Protein 8I3X (pdb70)

Structure (mmCIF, N/CA/C/O backbone):
data_8I3X
#
_entry.id   8I3X
#
_cell.length_a   34.239
_cell.length_b   46.577
_cell.length_c   83.182
_cell.angle_alpha   90.00
_cell.angle_beta   90.00
_cell.angle_gamma   90.00
#
_symmetry.space_group_name_H-M   'P 21 21 21'
#
loop_
_entity.id
_entity.type
_entity.pdbx_description
1 polymer 'RING-type domain-containing protein'
2 non-polymer 'ZINC ION'
3 water water
#
loop_
_atom_site.group_PDB
_atom_site.id
_atom_site.type_symbol
_atom_site.label_atom_id
_atom_site.label_alt_id
_atom_site.label_comp_id
_atom_site.label_asym_id
_atom_site.label_entity_id
_atom_site.label_seq_id
_atom_site.pdbx_PDB_ins_code
_atom_site.Cartn_x
_atom_site.Cartn_y
_atom_site.Cartn_z
_atom_site.occupancy
_atom_site.B_iso_or_equiv
_atom_site.auth_seq_id
_atom_site.auth_comp_id
_atom_site.auth_asym_id
_atom_site.auth_atom_id
_atom_site.pdbx_PDB_model_num
ATOM 1 N N . ASP A 1 11 ? 6.946 -17.636 -15.186 1.00 39.86 32 ASP A N 1
ATOM 2 C CA . ASP A 1 11 ? 7.534 -16.439 -15.842 1.00 44.45 32 ASP A CA 1
ATOM 3 C C . ASP A 1 11 ? 6.415 -15.448 -16.165 1.00 42.90 32 ASP A C 1
ATOM 4 O O . ASP A 1 11 ? 5.355 -15.859 -16.561 1.00 41.54 32 ASP A O 1
ATOM 9 N N . VAL A 1 12 ? 6.703 -14.177 -15.959 1.00 42.77 33 VAL A N 1
ATOM 10 C CA . VAL A 1 12 ? 5.789 -13.090 -16.354 1.00 36.06 33 VAL A CA 1
ATOM 11 C C . VAL A 1 12 ? 6.656 -12.135 -17.151 1.00 36.00 33 VAL A C 1
ATOM 12 O O . VAL A 1 12 ? 7.694 -11.779 -16.667 1.00 40.94 33 VAL A O 1
ATOM 16 N N . SER A 1 13 ? 6.203 -11.772 -18.331 1.00 33.39 34 SER A N 1
ATOM 17 C CA . SER A 1 13 ? 6.949 -10.872 -19.208 1.00 32.43 34 SER A CA 1
ATOM 18 C C . SER A 1 13 ? 6.206 -9.558 -19.386 1.00 29.57 34 SER A C 1
ATOM 19 O O . SER A 1 13 ? 4.986 -9.541 -19.581 1.00 32.05 34 SER A O 1
ATOM 22 N N . CYS A 1 14 ? 6.959 -8.460 -19.317 1.00 31.58 35 CYS A N 1
ATOM 23 C CA . CYS A 1 14 ? 6.439 -7.120 -19.573 1.00 30.23 35 CYS A CA 1
ATOM 24 C C .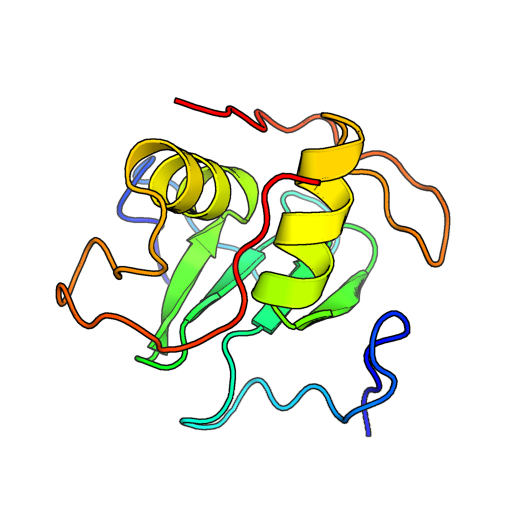 CYS A 1 14 ? 6.297 -6.924 -21.077 1.00 29.71 35 CYS A C 1
ATOM 25 O O . CYS A 1 14 ? 7.294 -6.956 -21.802 1.00 30.31 35 CYS A O 1
ATOM 28 N N . SER A 1 15 ? 5.066 -6.719 -21.557 1.00 30.92 36 SER A N 1
ATOM 29 C CA . SER A 1 15 ? 4.875 -6.605 -22.999 1.00 30.85 36 SER A CA 1
ATOM 30 C C . SER A 1 15 ? 5.586 -5.393 -23.587 1.00 34.47 36 SER A C 1
ATOM 31 O O . SER A 1 15 ? 5.812 -5.351 -24.805 1.00 32.29 36 SER A O 1
ATOM 34 N N . ILE A 1 16 ? 5.947 -4.417 -22.753 1.00 35.71 37 ILE A N 1
ATOM 35 C CA . ILE A 1 16 ? 6.490 -3.157 -23.254 1.00 29.52 37 ILE A CA 1
ATOM 36 C C . ILE A 1 16 ? 7.971 -3.295 -23.590 1.00 36.22 37 ILE A C 1
ATOM 37 O O . ILE A 1 16 ? 8.408 -2.939 -24.688 1.00 39.74 37 ILE A O 1
ATOM 42 N N . CYS A 1 17 ? 8.760 -3.852 -22.669 1.00 35.76 38 CYS A N 1
ATOM 43 C CA . CYS A 1 17 ? 10.194 -4.023 -22.865 1.00 36.31 38 CYS A CA 1
ATOM 44 C C . CYS A 1 17 ? 10.624 -5.469 -23.054 1.00 38.40 38 CYS A C 1
ATOM 45 O O . CYS A 1 17 ? 11.792 -5.705 -23.395 1.00 34.40 38 CYS A O 1
ATOM 48 N N . LEU A 1 18 ? 9.729 -6.428 -22.809 1.00 38.16 39 LEU A N 1
ATOM 49 C CA . LEU A 1 18 ? 9.905 -7.862 -23.045 1.00 40.38 39 LEU A CA 1
ATOM 50 C C . LEU A 1 18 ? 10.843 -8.548 -22.057 1.00 43.07 39 LEU A C 1
ATOM 51 O O . LEU A 1 18 ? 11.148 -9.734 -22.236 1.00 43.66 39 LEU A O 1
ATOM 56 N N . ASP A 1 19 ? 11.297 -7.858 -21.016 1.00 40.64 40 ASP A N 1
ATOM 57 C CA . ASP A 1 19 ? 12.051 -8.482 -19.938 1.00 35.64 40 ASP A CA 1
ATOM 58 C C . ASP A 1 19 ? 11.106 -9.025 -18.873 1.00 41.57 40 ASP A C 1
ATOM 59 O O . ASP A 1 19 ? 9.940 -8.622 -18.775 1.00 38.42 40 ASP A O 1
ATOM 64 N N . ALA A 1 20 ? 11.642 -9.910 -18.033 1.00 37.75 41 ALA A N 1
ATOM 65 C CA . ALA A 1 20 ? 10.826 -10.558 -17.013 1.00 40.04 41 ALA A CA 1
ATOM 66 C C . ALA A 1 20 ? 10.390 -9.559 -15.950 1.00 38.72 41 ALA A C 1
ATOM 67 O O . ALA A 1 20 ? 11.162 -8.690 -15.539 1.00 40.11 41 ALA A O 1
ATOM 69 N N . VAL A 1 21 ? 9.142 -9.680 -15.509 1.00 37.93 42 VAL A N 1
ATOM 70 C CA . VAL A 1 21 ? 8.653 -8.934 -14.354 1.00 38.99 42 VAL A CA 1
ATOM 71 C C . VAL A 1 21 ? 8.876 -9.808 -13.129 1.00 41.74 42 VAL A C 1
ATOM 72 O O . VAL A 1 21 ? 8.289 -10.891 -13.012 1.00 43.58 42 VAL A O 1
ATOM 76 N N . VAL A 1 22 ? 9.741 -9.355 -12.233 1.00 43.77 43 VAL A N 1
ATOM 77 C CA . VAL A 1 22 ? 10.107 -10.094 -11.025 1.00 50.46 43 VAL A CA 1
ATOM 78 C C . VAL A 1 22 ? 9.717 -9.209 -9.846 1.00 54.56 43 VAL A C 1
ATOM 79 O O . VAL A 1 22 ? 10.484 -8.348 -9.410 1.00 58.45 43 VAL A O 1
ATOM 83 N N . ALA A 1 23 ? 8.509 -9.415 -9.321 1.00 59.42 44 ALA A N 1
ATOM 84 C CA . ALA A 1 23 ? 8.045 -8.604 -8.201 1.00 69.59 44 ALA A CA 1
ATOM 85 C C . ALA A 1 23 ? 8.849 -8.897 -6.939 1.00 78.73 44 ALA A C 1
ATOM 86 O O . ALA A 1 23 ? 9.355 -7.978 -6.286 1.00 86.49 44 ALA A O 1
ATOM 88 N N . ALA A 1 24 ? 8.990 -10.175 -6.587 1.00 78.87 45 ALA A N 1
ATOM 89 C CA . ALA A 1 24 ? 9.672 -10.571 -5.354 1.00 85.87 45 ALA A CA 1
ATOM 90 C C . ALA A 1 24 ? 11.188 -10.509 -5.557 1.00 84.53 45 ALA A C 1
ATOM 91 O O . ALA A 1 24 ? 11.888 -11.519 -5.657 1.00 89.37 45 ALA A O 1
ATOM 93 N N . GLY A 1 25 ? 11.694 -9.282 -5.607 1.00 80.16 46 GLY A N 1
ATOM 94 C CA . GLY A 1 25 ? 13.123 -9.077 -5.696 1.00 83.09 46 GLY A CA 1
ATOM 95 C C . GLY A 1 25 ? 13.521 -7.621 -5.583 1.00 90.44 46 GLY A C 1
ATOM 96 O O . GLY A 1 25 ? 12.736 -6.728 -5.918 1.00 89.45 46 GLY A O 1
ATOM 97 N N . GLY A 1 26 ? 14.747 -7.367 -5.128 1.00 93.98 47 GLY A N 1
ATOM 98 C CA . GLY A 1 26 ? 15.292 -6.023 -5.148 1.00 82.62 47 GLY A CA 1
ATOM 99 C C . GLY A 1 26 ? 15.623 -5.578 -6.558 1.00 81.30 47 GLY A C 1
ATOM 100 O O . GLY A 1 26 ? 16.565 -4.810 -6.776 1.00 87.49 47 GLY A O 1
ATOM 101 N N . GLU A 1 27 ? 14.851 -6.069 -7.527 1.00 69.06 48 GLU A N 1
ATOM 102 C CA . GLU A 1 27 ? 15.052 -5.763 -8.933 1.00 66.71 48 GLU A CA 1
ATOM 103 C C . GLU A 1 27 ? 14.274 -4.503 -9.294 1.00 62.83 48 GLU A C 1
ATOM 104 O O . GLU A 1 27 ? 14.040 -3.652 -8.437 1.00 68.72 48 GLU A O 1
ATOM 110 N N . ARG A 1 28 ? 13.856 -4.380 -10.548 1.00 54.20 49 ARG A N 1
ATOM 111 C CA . ARG A 1 28 ? 13.096 -3.213 -10.967 1.00 46.07 49 ARG A CA 1
ATOM 112 C C . ARG A 1 28 ? 11.738 -3.169 -10.266 1.00 43.46 49 ARG A C 1
ATOM 113 O O . ARG A 1 28 ? 11.149 -4.200 -9.939 1.00 44.97 49 ARG A O 1
ATOM 121 N N . SER A 1 29 ? 11.249 -1.959 -10.014 1.00 40.16 50 SER A N 1
ATOM 122 C CA . SER A 1 29 ? 9.907 -1.805 -9.463 1.00 39.55 50 SER A CA 1
ATOM 123 C C . SER A 1 29 ? 8.875 -2.368 -10.435 1.00 37.56 50 SER A C 1
ATOM 124 O O . SER A 1 29 ? 9.088 -2.396 -11.645 1.00 38.91 50 SER A O 1
ATOM 127 N N . THR A 1 30 ? 7.745 -2.835 -9.903 1.00 36.17 51 THR A N 1
ATOM 128 C CA . THR A 1 30 ? 6.751 -3.513 -10.721 1.00 38.68 51 THR A CA 1
ATOM 129 C C . THR A 1 30 ? 5.359 -2.940 -10.471 1.00 39.24 51 THR A C 1
ATOM 130 O O . THR A 1 30 ? 5.104 -2.282 -9.462 1.00 37.03 51 THR A O 1
ATOM 134 N N . ALA A 1 31 ? 4.451 -3.214 -11.407 1.00 36.02 52 ALA A N 1
ATOM 135 C CA . ALA A 1 31 ? 3.063 -2.787 -11.318 1.00 33.92 52 ALA A CA 1
ATOM 136 C C . ALA A 1 31 ? 2.153 -3.927 -11.741 1.00 35.97 52 ALA A C 1
ATOM 137 O O . ALA A 1 31 ? 2.488 -4.712 -12.630 1.00 39.12 52 ALA A O 1
ATOM 139 N N . ARG A 1 32 ? 0.989 -4.014 -11.100 1.00 34.58 53 ARG A N 1
ATOM 140 C CA . ARG A 1 32 ? -0.038 -4.964 -11.504 1.00 36.69 53 ARG A CA 1
ATOM 141 C C . ARG A 1 32 ? -1.311 -4.174 -11.753 1.00 40.34 53 ARG A C 1
ATOM 142 O O . ARG A 1 32 ? -1.844 -3.556 -10.828 1.00 38.84 53 ARG A O 1
ATOM 150 N N . LEU A 1 33 ? -1.775 -4.159 -12.999 1.00 31.16 54 LEU A N 1
ATOM 151 C CA . LEU A 1 33 ? -2.961 -3.367 -13.296 1.00 30.78 54 LEU A CA 1
ATOM 152 C C . LEU A 1 33 ? -4.206 -4.069 -12.776 1.00 37.16 54 LEU A C 1
ATOM 153 O O . LEU A 1 33 ? -4.193 -5.262 -12.466 1.00 33.43 54 LEU A O 1
ATOM 158 N N . GLN A 1 34 ? -5.300 -3.305 -12.682 1.00 33.44 55 GLN A N 1
ATOM 159 C CA . GLN A 1 34 ? -6.534 -3.871 -12.144 1.00 37.25 55 GLN A CA 1
ATOM 160 C C . GLN A 1 34 ? -7.060 -5.018 -12.996 1.00 34.92 55 GLN A C 1
ATOM 161 O O . GLN A 1 34 ? -7.837 -5.837 -12.499 1.00 38.83 55 GLN A O 1
ATOM 167 N N . CYS A 1 35 ? -6.650 -5.099 -14.267 1.00 36.43 56 CYS A N 1
ATOM 168 C CA . CYS A 1 35 ? -7.065 -6.185 -15.145 1.00 41.77 56 CYS A CA 1
ATOM 169 C C . CYS A 1 35 ? -6.267 -7.457 -14.919 1.00 40.13 56 CYS A C 1
ATOM 170 O O . CYS A 1 35 ? -6.628 -8.502 -15.464 1.00 44.51 56 CYS A O 1
ATOM 173 N N . GLY A 1 36 ? -5.166 -7.378 -14.179 1.00 32.87 57 GLY A N 1
ATOM 174 C CA . GLY A 1 36 ? -4.306 -8.511 -13.929 1.00 40.11 57 GLY A CA 1
ATOM 175 C C . GLY A 1 36 ? -2.974 -8.458 -14.647 1.00 37.12 57 GLY A C 1
ATOM 176 O O . GLY A 1 36 ? -2.074 -9.242 -14.307 1.00 37.50 57 GLY A O 1
ATOM 177 N N . HIS A 1 37 ? -2.799 -7.553 -15.607 1.00 34.97 58 HIS A N 1
ATOM 178 C CA . HIS A 1 37 ? -1.571 -7.603 -16.379 1.00 28.64 58 HIS A CA 1
ATOM 179 C C . HIS A 1 37 ? -0.460 -6.902 -15.630 1.00 31.59 58 HIS A C 1
ATOM 180 O O . HIS A 1 37 ? -0.686 -5.916 -14.920 1.00 34.66 58 HIS A O 1
ATOM 187 N N . GLU A 1 38 ? 0.754 -7.430 -15.787 1.00 31.78 59 GLU A N 1
ATOM 188 C CA . GLU A 1 38 ? 1.895 -6.968 -15.018 1.00 33.68 59 GLU A CA 1
ATOM 189 C C . GLU A 1 38 ? 2.952 -6.335 -15.914 1.00 29.99 59 GLU A C 1
ATOM 190 O O . GLU A 1 38 ? 3.178 -6.769 -17.050 1.00 31.42 59 GLU A O 1
ATOM 196 N N . PHE A 1 39 ? 3.607 -5.305 -15.370 1.00 29.28 60 PHE A N 1
ATOM 197 C CA . PHE A 1 39 ? 4.634 -4.552 -16.080 1.00 30.80 60 PHE A CA 1
ATOM 198 C C . PHE A 1 39 ? 5.698 -4.105 -15.093 1.00 28.37 60 PHE A C 1
ATOM 199 O O . PHE A 1 39 ? 5.497 -4.117 -13.878 1.00 34.19 60 PHE A O 1
ATOM 207 N N . HIS A 1 40 ? 6.827 -3.656 -15.628 1.00 31.09 61 HIS A N 1
ATOM 208 C CA . HIS A 1 40 ? 7.707 -2.810 -14.845 1.00 26.17 61 HIS A CA 1
ATOM 209 C C . HIS A 1 40 ? 7.028 -1.464 -14.628 1.00 28.11 61 HIS A C 1
ATOM 210 O O . HIS A 1 40 ? 6.306 -0.973 -15.491 1.00 31.47 61 HIS A O 1
ATOM 217 N N . LEU A 1 41 ? 7.251 -0.890 -13.449 1.00 30.23 62 LEU A N 1
ATOM 218 C CA . LEU A 1 41 ? 6.649 0.407 -13.128 1.00 27.41 62 LEU A CA 1
ATOM 219 C C . LEU A 1 41 ? 7.071 1.495 -14.109 1.00 32.51 62 LEU A C 1
ATOM 220 O O . LEU A 1 41 ? 6.233 2.283 -14.569 1.00 31.65 62 LEU A O 1
ATOM 225 N N . ASP A 1 42 ? 8.368 1.584 -14.436 1.00 29.31 63 ASP A N 1
ATOM 226 C CA . ASP A 1 42 ? 8.734 2.655 -15.353 1.00 32.25 63 ASP A CA 1
ATOM 227 C C . ASP A 1 42 ? 8.185 2.397 -16.750 1.00 31.16 63 ASP A C 1
ATOM 228 O O . ASP A 1 42 ? 7.763 3.338 -17.429 1.00 32.89 63 ASP A O 1
ATOM 233 N N . CYS A 1 43 ? 8.115 1.136 -17.175 1.00 32.40 64 CYS A N 1
ATOM 234 C CA . CYS A 1 43 ? 7.499 0.842 -18.464 1.00 30.15 64 CYS A CA 1
ATOM 235 C C . CYS A 1 43 ? 6.059 1.324 -18.509 1.00 28.68 64 CYS A C 1
ATOM 236 O O . CYS A 1 43 ? 5.658 2.016 -19.455 1.00 30.99 64 CYS A O 1
ATOM 239 N N . ILE A 1 44 ? 5.249 0.931 -17.520 1.00 24.98 65 ILE A N 1
ATOM 240 C CA . ILE A 1 44 ? 3.832 1.259 -17.631 1.00 24.13 65 ILE A CA 1
ATOM 241 C C . ILE A 1 44 ? 3.592 2.709 -17.238 1.00 27.55 65 ILE A C 1
ATOM 242 O O . ILE A 1 44 ? 2.697 3.354 -17.791 1.00 27.81 65 ILE A O 1
ATOM 247 N N . GLY A 1 45 ? 4.388 3.240 -16.305 1.00 25.17 66 GLY A N 1
ATOM 248 C CA . GLY A 1 45 ? 4.273 4.652 -15.969 1.00 30.14 66 GLY A CA 1
ATOM 249 C C . GLY A 1 45 ? 4.499 5.540 -17.175 1.00 31.09 66 GLY A C 1
ATOM 250 O O . GLY A 1 45 ? 3.715 6.455 -17.445 1.00 32.66 66 GLY A O 1
ATOM 251 N N . SER A 1 46 ? 5.557 5.259 -17.942 1.00 30.84 67 SER A N 1
ATOM 252 C CA . SER A 1 46 ? 5.858 6.091 -19.106 1.00 32.14 67 SER A CA 1
ATOM 253 C C . SER A 1 46 ? 4.779 5.955 -20.169 1.00 31.57 67 SER A C 1
ATOM 254 O O . SER A 1 46 ? 4.491 6.912 -20.894 1.00 32.43 67 SER A O 1
ATOM 257 N N . ALA A 1 47 ? 4.184 4.763 -20.288 1.00 27.13 68 ALA A N 1
ATOM 258 C CA . ALA A 1 47 ? 3.119 4.559 -21.260 1.00 25.46 68 ALA A CA 1
ATOM 259 C C . ALA A 1 47 ? 1.883 5.370 -20.898 1.00 32.19 68 ALA A C 1
ATOM 260 O O . ALA A 1 47 ? 1.286 6.034 -21.759 1.00 31.24 68 ALA A O 1
ATOM 262 N N . PHE A 1 48 ? 1.459 5.294 -19.633 1.00 31.27 69 PHE A N 1
ATOM 263 C CA . PHE A 1 48 ? 0.319 6.095 -19.190 1.00 26.86 69 PHE A CA 1
ATOM 264 C C . PHE A 1 48 ? 0.609 7.576 -19.364 1.00 31.73 69 PHE A C 1
ATOM 265 O O . PHE A 1 48 ? -0.275 8.349 -19.748 1.00 33.91 69 PHE A O 1
ATOM 273 N N . ASN A 1 49 ? 1.854 7.982 -19.094 1.00 27.05 70 ASN A N 1
ATOM 274 C CA . ASN A 1 49 ? 2.223 9.395 -19.196 1.00 27.29 70 ASN A CA 1
ATOM 275 C C . ASN A 1 49 ? 2.084 9.923 -20.616 1.00 35.18 70 ASN A C 1
ATOM 276 O O . ASN A 1 49 ? 1.823 11.121 -20.816 1.00 34.11 70 ASN A O 1
ATOM 281 N N . ALA A 1 50 ? 2.282 9.065 -21.614 1.00 31.74 71 ALA A N 1
ATOM 282 C CA . ALA A 1 50 ? 2.173 9.522 -22.990 1.00 34.50 71 ALA A CA 1
ATOM 283 C C . ALA A 1 50 ? 0.737 9.874 -23.346 1.00 35.34 71 ALA A C 1
ATOM 284 O O . ALA A 1 50 ? 0.502 10.736 -24.198 1.00 37.26 71 ALA A O 1
ATOM 286 N N . LYS A 1 51 ? -0.235 9.221 -22.701 1.00 34.45 72 LYS A N 1
ATOM 287 C CA . LYS A 1 51 ? -1.636 9.347 -23.072 1.00 34.15 72 LYS A CA 1
ATOM 288 C C . LYS A 1 51 ? -2.509 10.017 -22.024 1.00 34.52 72 LYS A C 1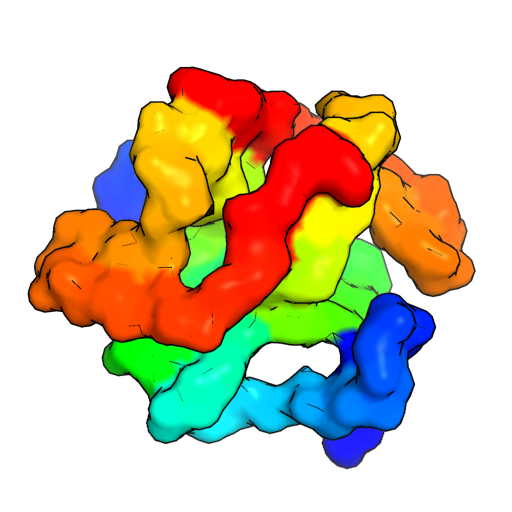
ATOM 289 O O . LYS A 1 51 ? -3.588 10.502 -22.376 1.00 37.64 72 LYS A O 1
ATOM 295 N N . GLY A 1 52 ? -2.079 10.075 -20.765 1.00 34.09 73 GLY A N 1
ATOM 296 C CA . GLY A 1 52 ? -2.916 10.630 -19.721 1.00 35.68 73 GLY A CA 1
ATOM 297 C C . GLY A 1 52 ? -4.035 9.722 -19.278 1.00 34.12 73 GLY A C 1
ATOM 298 O O . GLY A 1 52 ? -4.947 10.175 -18.575 1.00 34.41 73 GLY A O 1
ATOM 299 N N . VAL A 1 53 ? -3.992 8.449 -19.674 1.00 31.82 74 VAL A N 1
ATOM 300 C CA . VAL A 1 53 ? -5.058 7.491 -19.412 1.00 29.21 74 VAL A CA 1
ATOM 301 C C . VAL A 1 53 ? -4.429 6.206 -18.889 1.00 33.09 74 VAL A C 1
ATOM 302 O O . VAL A 1 53 ? -3.396 5.767 -19.399 1.00 32.14 74 VAL A O 1
ATOM 306 N N . MET A 1 54 ? -5.068 5.594 -17.890 1.00 32.34 75 MET A N 1
ATOM 307 C CA . MET A 1 54 ? -4.591 4.315 -17.345 1.00 31.32 75 MET A CA 1
ATOM 308 C C . MET A 1 54 ? -5.204 3.163 -18.139 1.00 34.35 75 MET A C 1
ATOM 309 O O . MET A 1 54 ? -6.060 2.418 -17.656 1.00 32.67 75 MET A O 1
ATOM 314 N N . GLN A 1 55 ? -4.753 3.028 -19.384 1.00 27.72 76 GLN A N 1
ATOM 315 C CA . GLN A 1 55 ? -5.271 2.013 -20.294 1.00 27.95 76 GLN A CA 1
ATOM 316 C C . GLN A 1 55 ? -4.249 0.891 -20.434 1.00 30.25 76 GLN A C 1
ATOM 317 O O . GLN A 1 55 ? -3.102 1.140 -20.816 1.00 30.64 76 GLN A O 1
ATOM 323 N N . CYS A 1 56 ? -4.665 -0.335 -20.144 1.00 33.70 77 CYS A N 1
ATOM 324 C CA . CYS A 1 56 ? -3.761 -1.477 -20.302 1.00 26.75 77 CYS A CA 1
ATOM 325 C C . CYS A 1 56 ? -3.405 -1.659 -21.770 1.00 25.58 77 CYS A C 1
ATOM 326 O O . CYS A 1 56 ? -4.304 -1.792 -22.603 1.00 30.39 77 CYS A O 1
ATOM 329 N N . PRO A 1 57 ? -2.118 -1.718 -22.133 1.00 31.88 78 PRO A N 1
ATOM 330 C CA . PRO A 1 57 ? -1.769 -1.932 -23.542 1.00 32.23 78 PRO A CA 1
ATOM 331 C C . PRO A 1 57 ? -1.961 -3.372 -24.008 1.00 30.40 78 PRO A C 1
ATOM 332 O O . PRO A 1 57 ? -1.899 -3.629 -25.220 1.00 36.44 78 PRO A O 1
ATOM 336 N N . ASN A 1 58 ? -2.159 -4.314 -23.085 1.00 29.11 79 ASN A N 1
ATOM 337 C CA . ASN A 1 58 ? -2.370 -5.708 -23.436 1.00 33.55 79 ASN A CA 1
ATOM 338 C C . ASN A 1 58 ? -3.835 -6.011 -23.717 1.00 37.33 79 ASN A C 1
ATOM 339 O O . ASN A 1 58 ? -4.141 -6.710 -24.680 1.00 38.13 79 ASN A O 1
ATOM 344 N N . CYS A 1 59 ? -4.762 -5.498 -22.912 1.00 35.05 80 CYS A N 1
ATOM 345 C CA . CYS A 1 59 ? -6.164 -5.835 -23.109 1.00 37.79 80 CYS A CA 1
ATOM 346 C C . CYS A 1 59 ? -7.026 -4.619 -23.378 1.00 38.14 80 CYS A C 1
ATOM 347 O O . CYS A 1 59 ? -8.231 -4.774 -23.612 1.00 42.32 80 CYS A O 1
ATOM 350 N N . ARG A 1 60 ? -6.444 -3.421 -23.347 1.00 33.91 81 ARG A N 1
ATOM 351 C CA . ARG A 1 60 ? -7.083 -2.153 -23.681 1.00 40.28 81 ARG A CA 1
ATOM 352 C C . ARG A 1 60 ? -8.137 -1.711 -22.670 1.00 35.21 81 ARG A C 1
ATOM 353 O O . ARG A 1 60 ? -8.823 -0.706 -22.905 1.00 35.62 81 ARG A O 1
ATOM 361 N N . LYS A 1 61 ? -8.270 -2.397 -21.535 1.00 35.57 82 LYS A N 1
ATOM 362 C CA . LYS A 1 61 ? -9.195 -1.933 -20.506 1.00 35.61 82 LYS A CA 1
ATOM 363 C C . LYS A 1 61 ? -8.673 -0.649 -19.869 1.00 40.10 82 LYS A C 1
ATOM 364 O O . LYS A 1 61 ? -7.464 -0.467 -19.711 1.00 39.50 82 LYS A O 1
ATOM 370 N N . ILE A 1 62 ? -9.588 0.250 -19.508 1.00 39.35 83 ILE A N 1
ATOM 371 C CA . ILE A 1 62 ? -9.233 1.560 -18.966 1.00 36.64 83 ILE A CA 1
ATOM 372 C C . ILE A 1 62 ? -9.671 1.618 -17.511 1.00 42.43 83 ILE A C 1
ATOM 373 O O . ILE A 1 62 ? -10.849 1.409 -17.194 1.00 43.39 83 ILE A O 1
ATOM 378 N N . GLU A 1 63 ? -8.724 1.917 -16.634 1.00 37.96 84 GLU A N 1
ATOM 379 C CA . GLU A 1 63 ? -8.994 2.103 -15.219 1.00 39.08 84 GLU A CA 1
ATOM 380 C C . GLU A 1 63 ? -9.278 3.572 -14.957 1.00 37.31 84 GLU A C 1
ATOM 381 O O . GLU A 1 63 ? -8.518 4.438 -15.396 1.00 36.17 84 GLU A O 1
ATOM 387 N N . LYS A 1 64 ? -10.354 3.852 -14.229 1.00 39.19 85 LYS A N 1
ATOM 388 C CA . LYS A 1 64 ? -10.747 5.239 -13.972 1.00 39.29 85 LYS A CA 1
ATOM 389 C C . LYS A 1 64 ? -10.085 5.760 -12.695 1.00 43.53 85 LYS A C 1
ATOM 390 O O . LYS A 1 64 ? -10.739 6.126 -11.718 1.00 54.56 85 LYS A O 1
ATOM 396 N N . GLY A 1 65 ? -8.753 5.785 -12.721 1.00 39.41 86 GLY A N 1
ATOM 397 C CA . GLY A 1 65 ? -7.970 6.319 -11.628 1.00 37.63 86 GLY A CA 1
ATOM 398 C C . GLY A 1 65 ? -7.685 7.798 -11.819 1.00 43.93 86 GLY A C 1
ATOM 399 O O . GLY A 1 65 ? -8.257 8.470 -12.678 1.00 48.35 86 GLY A O 1
ATOM 400 N N . ASN A 1 66 ? -6.784 8.310 -10.989 1.00 36.52 87 ASN A N 1
ATOM 401 C CA . ASN A 1 66 ? -6.415 9.729 -10.984 1.00 40.97 87 ASN A CA 1
ATOM 402 C C . ASN A 1 66 ? -4.941 9.813 -11.367 1.00 40.31 87 ASN A C 1
ATOM 403 O O . ASN A 1 66 ? -4.066 9.841 -10.500 1.00 36.85 87 ASN A O 1
ATOM 408 N N . TRP A 1 67 ? -4.666 9.836 -12.666 1.00 34.69 88 TRP A N 1
ATOM 409 C CA . TRP A 1 67 ? -3.291 9.834 -13.165 1.00 34.18 88 TRP A CA 1
ATOM 410 C C . TRP A 1 67 ? -2.883 11.280 -13.403 1.00 34.02 88 TRP A C 1
ATOM 411 O O . TRP A 1 67 ? -3.249 11.879 -14.417 1.00 41.25 88 TRP A O 1
ATOM 422 N N . LEU A 1 68 ? -2.126 11.843 -12.470 1.00 30.07 89 LEU A N 1
ATOM 423 C CA . LEU A 1 68 ? -1.819 13.267 -12.474 1.00 30.73 89 LEU A CA 1
ATOM 424 C C . LEU A 1 68 ? -0.354 13.495 -12.806 1.00 37.31 89 LEU A C 1
ATOM 425 O O . LEU A 1 68 ? 0.499 12.664 -12.499 1.00 33.98 89 LEU A O 1
ATOM 430 N N . TYR A 1 69 ? -0.058 14.654 -13.397 1.00 31.75 90 TYR A N 1
ATOM 431 C CA . TYR A 1 69 ? 1.316 14.961 -13.771 1.00 33.01 90 TYR A CA 1
ATOM 432 C C . TYR A 1 69 ? 2.010 15.880 -12.774 1.00 39.66 90 TYR A C 1
ATOM 433 O O . TYR A 1 69 ? 3.197 16.164 -12.945 1.00 42.66 90 TYR A O 1
ATOM 442 N N . ALA A 1 70 ? 1.313 16.334 -11.736 1.00 40.17 91 ALA A N 1
ATOM 443 C CA . ALA A 1 70 ? 1.898 17.285 -10.798 1.00 47.61 91 ALA A CA 1
ATOM 444 C C . ALA A 1 70 ? 1.281 17.161 -9.4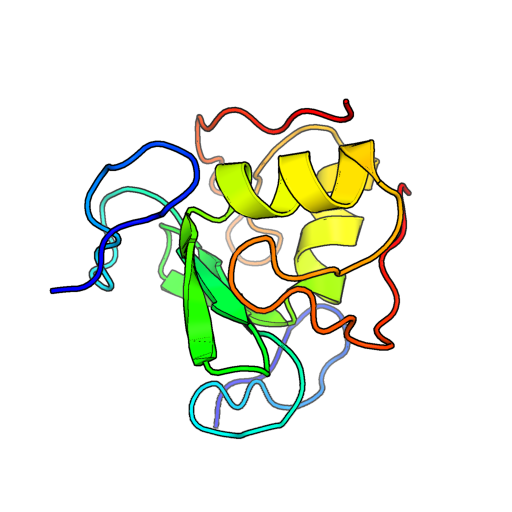11 1.00 59.25 91 ALA A C 1
ATOM 445 O O . ALA A 1 70 ? 1.456 16.151 -8.729 1.00 68.00 91 ALA A O 1
ATOM 447 N N . ASP B 1 11 ? -1.954 -6.928 5.730 1.00 86.09 32 ASP B N 1
ATOM 448 C CA . ASP B 1 11 ? -2.441 -5.922 4.751 1.00 85.99 32 ASP B CA 1
ATOM 449 C C . ASP B 1 11 ? -1.558 -4.683 4.784 1.00 81.29 32 ASP B C 1
ATOM 450 O O . ASP B 1 11 ? -1.243 -4.219 5.860 1.00 83.94 32 ASP B O 1
ATOM 455 N N . VAL B 1 12 ? -1.240 -4.144 3.616 1.00 74.19 33 VAL B N 1
ATOM 456 C CA . VAL B 1 12 ? -0.370 -2.946 3.562 1.00 66.97 33 VAL B CA 1
ATOM 457 C C . VAL B 1 12 ? -1.222 -1.773 3.117 1.00 63.02 33 VAL B C 1
ATOM 458 O O . VAL B 1 12 ? -2.135 -1.984 2.390 1.00 65.52 33 VAL B O 1
ATOM 462 N N . SER B 1 13 ? -0.938 -0.597 3.638 1.00 61.68 34 SER B N 1
ATOM 463 C CA . SER B 1 13 ? -1.651 0.618 3.278 1.00 60.57 34 SER B CA 1
ATOM 464 C C . SER B 1 13 ? -0.752 1.560 2.482 1.00 55.27 34 SER B C 1
ATOM 465 O O . SER B 1 13 ? 0.464 1.619 2.690 1.00 53.45 34 SER B O 1
ATOM 468 N N . CYS B 1 14 ? -1.367 2.286 1.552 1.00 47.96 35 CYS B N 1
ATOM 469 C CA . CYS B 1 14 ? -0.659 3.265 0.737 1.00 44.82 35 CYS B CA 1
ATOM 470 C C . CYS B 1 14 ? -0.438 4.530 1.557 1.00 49.31 35 CYS B C 1
ATOM 471 O O . CYS B 1 14 ? -1.402 5.176 1.976 1.00 48.99 35 CYS B O 1
ATOM 474 N N . SER B 1 15 ? 0.825 4.888 1.790 1.00 44.25 36 SER B N 1
ATOM 475 C CA . SER B 1 15 ? 1.125 6.075 2.582 1.00 46.40 36 SER B CA 1
ATOM 476 C C . SER B 1 15 ? 0.681 7.366 1.911 1.00 47.13 36 SER B C 1
ATOM 477 O O . SER B 1 15 ? 0.682 8.417 2.564 1.00 53.53 36 SER B O 1
ATOM 480 N N . ILE B 1 16 ? 0.314 7.321 0.633 1.00 45.18 37 ILE B N 1
ATOM 481 C CA . ILE B 1 16 ? -0.035 8.539 -0.086 1.00 48.44 37 ILE B CA 1
ATOM 482 C C . ILE B 1 16 ? -1.493 8.911 0.153 1.00 52.71 37 ILE B C 1
ATOM 483 O O . ILE B 1 16 ? -1.817 10.064 0.462 1.00 50.60 37 ILE B O 1
ATOM 488 N N . CYS B 1 17 ? -2.393 7.950 0.009 1.00 50.75 38 CYS B N 1
ATOM 489 C CA . CYS B 1 17 ? -3.813 8.183 0.200 1.00 50.84 38 CYS B CA 1
ATOM 490 C C . CYS B 1 17 ? -4.341 7.537 1.470 1.00 48.73 38 CYS B C 1
ATOM 491 O O . CYS B 1 17 ? -5.517 7.726 1.804 1.00 53.72 38 CYS B O 1
ATOM 494 N N . LEU B 1 18 ? -3.504 6.771 2.175 1.00 44.93 39 LEU B N 1
ATOM 495 C CA . LEU B 1 18 ? -3.831 6.110 3.437 1.00 50.81 39 LEU B CA 1
ATOM 496 C C . LEU B 1 18 ? -4.893 5.027 3.287 1.00 60.35 39 LEU B C 1
ATOM 497 O O . LEU B 1 18 ? -5.485 4.599 4.282 1.00 62.98 39 LEU B O 1
ATOM 502 N N . ASP B 1 19 ? -5.138 4.557 2.067 1.00 59.59 40 ASP B N 1
ATOM 503 C CA . ASP B 1 19 ? -6.048 3.448 1.824 1.00 56.75 40 ASP B CA 1
ATOM 504 C C . ASP B 1 19 ? -5.270 2.149 1.667 1.00 52.79 40 ASP B C 1
ATOM 505 O O . ASP B 1 19 ? -4.082 2.141 1.340 1.00 51.77 40 ASP B O 1
ATOM 510 N N . ALA B 1 20 ? -5.963 1.041 1.899 1.00 57.90 41 ALA B N 1
ATOM 511 C CA . ALA B 1 20 ? -5.324 -0.259 1.787 1.00 56.73 41 ALA B CA 1
ATOM 512 C C . ALA B 1 20 ? -4.948 -0.549 0.340 1.00 56.79 41 ALA B C 1
ATOM 513 O O . ALA B 1 20 ? -5.719 -0.285 -0.588 1.00 52.74 41 ALA B O 1
ATOM 515 N N . VAL B 1 21 ? -3.745 -1.081 0.155 1.00 52.96 42 VAL B N 1
ATOM 516 C CA . VAL B 1 21 ? -3.303 -1.604 -1.131 1.00 50.78 42 VAL B CA 1
ATOM 517 C C . VAL B 1 21 ? -3.689 -3.077 -1.181 1.00 58.83 42 VAL B C 1
ATOM 518 O O . VAL B 1 21 ? -3.250 -3.864 -0.337 1.00 62.87 42 VAL B O 1
ATOM 522 N N . VAL B 1 22 ? -4.502 -3.457 -2.165 1.00 63.64 43 VAL B N 1
ATOM 523 C CA . VAL B 1 22 ? -5.048 -4.807 -2.256 1.00 65.70 43 VAL B CA 1
ATOM 524 C C . VAL B 1 22 ? -4.515 -5.477 -3.518 1.00 72.37 43 VAL B C 1
ATOM 525 O O . VAL B 1 22 ? -4.592 -4.908 -4.613 1.00 70.54 43 VAL B O 1
ATOM 529 N N . ALA B 1 23 ? -3.983 -6.693 -3.361 1.00 76.28 44 ALA B N 1
ATOM 530 C CA . ALA B 1 23 ? -3.346 -7.411 -4.460 1.00 84.93 44 ALA B CA 1
ATOM 531 C C . ALA B 1 23 ? -4.339 -8.095 -5.392 1.00 86.34 44 ALA B C 1
ATOM 532 O O . ALA B 1 23 ? -3.957 -8.468 -6.507 1.00 87.58 44 ALA B O 1
ATOM 534 N N . ALA B 1 24 ? -5.587 -8.283 -4.961 1.00 89.70 45 ALA B N 1
ATOM 535 C CA . ALA B 1 24 ? -6.585 -8.920 -5.807 1.00 92.58 45 ALA B CA 1
ATOM 536 C C . ALA B 1 24 ? -6.813 -8.093 -7.071 1.00 91.87 45 ALA B C 1
ATOM 537 O O . ALA B 1 24 ? -6.445 -6.918 -7.159 1.00 89.30 45 ALA B O 1
ATOM 539 N N . GLY B 1 25 ? -7.439 -8.724 -8.059 1.00 95.94 46 GLY B N 1
ATOM 540 C CA . GLY B 1 25 ? -7.578 -8.107 -9.362 1.00 100.90 46 GLY B CA 1
ATOM 541 C C . GLY B 1 25 ? -8.547 -6.942 -9.461 1.00 103.29 46 GLY B C 1
ATOM 542 O O . GLY B 1 25 ? -8.205 -5.901 -10.026 1.00 107.79 46 GLY B O 1
ATOM 543 N N . GLY B 1 26 ? -9.735 -7.082 -8.868 1.00 88.61 47 GLY B N 1
ATOM 544 C CA . GLY B 1 26 ? -10.890 -6.310 -9.312 1.00 88.42 47 GLY B CA 1
ATOM 545 C C . GLY B 1 26 ? -10.757 -4.794 -9.275 1.00 86.49 47 GLY B C 1
ATOM 546 O O . GLY B 1 26 ? -11.344 -4.104 -10.112 1.00 89.31 47 GLY B O 1
ATOM 547 N N . GLU B 1 27 ? -9.990 -4.250 -8.327 1.00 77.89 48 GLU B N 1
ATOM 548 C CA . GLU B 1 27 ? -10.226 -2.875 -7.883 1.00 78.81 48 GLU B CA 1
ATOM 549 C C . GLU B 1 27 ? -9.258 -1.831 -8.464 1.00 72.37 48 GLU B C 1
ATOM 550 O O . GLU B 1 27 ? -9.502 -1.316 -9.559 1.00 78.66 48 GLU B O 1
ATOM 556 N N . ARG B 1 28 ? -8.192 -1.480 -7.746 1.00 54.37 49 ARG B N 1
ATOM 557 C CA . ARG B 1 28 ? -7.258 -0.435 -8.137 1.00 47.24 49 ARG B CA 1
ATOM 558 C C . ARG B 1 28 ? -5.914 -1.071 -8.448 1.00 44.91 49 ARG B C 1
ATOM 559 O O . ARG B 1 28 ? -5.498 -2.018 -7.774 1.00 49.19 49 ARG B O 1
ATOM 567 N N . SER B 1 29 ? -5.231 -0.539 -9.455 1.00 40.93 50 SER B N 1
ATOM 568 C CA . SER B 1 29 ? -3.916 -1.047 -9.806 1.00 40.13 50 SER B CA 1
ATOM 569 C C . SER B 1 29 ? -2.924 -0.735 -8.697 1.00 40.74 50 SER B C 1
ATOM 570 O O . SER B 1 29 ? -3.085 0.226 -7.937 1.00 36.36 50 SER B O 1
ATOM 573 N N . THR B 1 30 ? -1.889 -1.559 -8.604 1.00 37.89 51 THR B N 1
ATOM 574 C CA . THR B 1 30 ? -0.937 -1.450 -7.514 1.00 37.37 51 THR B CA 1
ATOM 575 C C . THR B 1 30 ? 0.485 -1.424 -8.055 1.00 35.17 51 THR B C 1
ATOM 576 O O . THR B 1 30 ? 0.750 -1.815 -9.195 1.00 37.33 51 THR B O 1
ATOM 580 N N . ALA B 1 31 ? 1.403 -0.980 -7.203 1.00 34.38 52 ALA B N 1
ATOM 581 C CA . ALA B 1 31 ? 2.818 -0.963 -7.526 1.00 36.71 52 ALA B CA 1
ATOM 582 C C . ALA B 1 31 ? 3.610 -1.399 -6.307 1.00 35.39 52 ALA B C 1
ATOM 583 O O . ALA B 1 31 ? 3.199 -1.177 -5.166 1.00 38.59 52 ALA B O 1
ATOM 585 N N . ARG B 1 32 ? 4.759 -2.015 -6.565 1.00 36.98 53 ARG B N 1
ATOM 586 C CA . ARG B 1 32 ? 5.688 -2.429 -5.525 1.00 39.94 53 ARG B CA 1
ATOM 587 C C . ARG B 1 32 ? 7.059 -1.897 -5.895 1.00 43.52 53 ARG B C 1
ATOM 588 O O . ARG B 1 32 ? 7.635 -2.318 -6.904 1.00 45.04 53 ARG B O 1
ATOM 596 N N . LEU B 1 33 ? 7.590 -0.987 -5.085 1.00 38.87 54 LEU B N 1
ATOM 597 C CA . LEU B 1 33 ? 8.870 -0.402 -5.441 1.00 43.47 54 LEU B CA 1
ATOM 598 C C . LEU B 1 33 ? 9.997 -1.385 -5.171 1.00 38.87 54 LEU B C 1
ATOM 599 O O . LEU B 1 33 ? 9.841 -2.384 -4.466 1.00 42.80 54 LEU B O 1
ATOM 604 N N . GLN B 1 34 ? 11.156 -1.089 -5.750 1.00 42.87 55 GLN B N 1
ATOM 605 C CA . GLN B 1 34 ? 12.296 -1.977 -5.578 1.00 48.90 55 GLN B CA 1
ATOM 606 C C . GLN B 1 34 ? 12.761 -2.034 -4.131 1.00 52.39 55 GLN B C 1
ATOM 607 O O . GLN B 1 34 ? 13.444 -2.989 -3.742 1.00 54.93 55 GLN B O 1
ATOM 613 N N . CYS B 1 35 ? 12.389 -1.038 -3.326 1.00 57.17 56 CYS B N 1
ATOM 614 C CA . CYS B 1 35 ? 12.684 -1.020 -1.901 1.00 54.10 56 CYS B CA 1
ATOM 615 C C . CYS B 1 35 ? 11.692 -1.834 -1.083 1.00 46.49 56 CYS B C 1
ATOM 616 O O . CYS B 1 35 ? 11.927 -2.048 0.110 1.00 54.84 56 CYS B O 1
ATOM 619 N N . GLY B 1 36 ? 10.597 -2.288 -1.685 1.00 49.30 57 GLY B N 1
ATOM 620 C CA . GLY B 1 36 ? 9.612 -3.104 -1.012 1.00 47.24 57 GLY B CA 1
ATOM 621 C C . GLY B 1 36 ? 8.338 -2.378 -0.640 1.00 46.72 57 GLY B C 1
ATOM 622 O O . GLY B 1 36 ? 7.331 -3.038 -0.357 1.00 54.97 57 GLY B O 1
ATOM 623 N N . HIS B 1 37 ? 8.342 -1.047 -0.631 1.00 44.78 58 HIS B N 1
ATOM 624 C CA . HIS B 1 37 ? 7.140 -0.318 -0.255 1.00 44.30 58 HIS B CA 1
ATOM 625 C C . HIS B 1 37 ? 6.115 -0.353 -1.374 1.00 44.45 58 HIS B C 1
ATOM 626 O O . HIS B 1 37 ? 6.452 -0.326 -2.561 1.00 45.36 58 HIS B O 1
ATOM 633 N N . GLU B 1 38 ? 4.845 -0.399 -0.983 1.00 45.25 59 GLU B N 1
ATOM 634 C CA . GLU B 1 38 ? 3.758 -0.604 -1.923 1.00 39.86 59 GLU B CA 1
ATOM 635 C C . GLU B 1 38 ? 2.782 0.563 -1.897 1.00 42.70 59 GLU B C 1
ATOM 636 O O . GLU B 1 38 ? 2.596 1.234 -0.875 1.00 45.10 59 GLU B O 1
ATOM 642 N N . PHE B 1 39 ? 2.146 0.771 -3.042 1.00 39.43 60 PHE B N 1
ATOM 643 C CA . PHE B 1 39 ? 1.311 1.930 -3.287 1.00 36.91 60 PHE B CA 1
ATOM 644 C C . PHE B 1 39 ? 0.259 1.551 -4.312 1.00 35.24 60 PHE B C 1
ATOM 645 O O . PHE B 1 39 ? 0.404 0.568 -5.038 1.00 38.73 60 PHE B O 1
ATOM 653 N N . HIS B 1 40 ? -0.797 2.349 -4.381 1.00 34.33 61 HIS B N 1
ATOM 654 C CA . HIS B 1 40 ? -1.640 2.302 -5.565 1.00 34.85 61 HIS B CA 1
ATOM 655 C C . HIS B 1 40 ? -0.876 2.888 -6.739 1.00 35.85 61 HIS B C 1
ATOM 656 O O . HIS B 1 40 ? -0.062 3.799 -6.578 1.00 34.74 61 HIS B O 1
ATOM 663 N N . LEU B 1 41 ? -1.140 2.356 -7.934 1.00 31.46 62 LEU B N 1
ATOM 664 C CA . LEU B 1 41 ? -0.400 2.810 -9.110 1.00 27.10 62 LEU B CA 1
ATOM 665 C C . LEU B 1 41 ? -0.586 4.309 -9.358 1.00 33.03 62 LEU B C 1
ATOM 666 O O . LEU B 1 41 ? 0.387 5.020 -9.617 1.00 31.19 62 LEU B O 1
ATOM 671 N N . ASP B 1 42 ? -1.825 4.814 -9.301 1.00 31.82 63 ASP B N 1
ATOM 672 C CA . ASP B 1 42 ? -1.998 6.226 -9.640 1.00 30.36 63 ASP B CA 1
ATOM 673 C C . ASP B 1 42 ? -1.414 7.132 -8.564 1.00 31.05 63 ASP B C 1
ATOM 674 O O . ASP B 1 42 ? -0.915 8.221 -8.873 1.00 34.47 63 ASP B O 1
ATOM 679 N N . CYS B 1 43 ? -1.426 6.696 -7.305 1.00 33.67 64 CYS B N 1
ATOM 680 C CA . CYS B 1 43 ? -0.794 7.476 -6.247 1.00 31.24 64 CYS B CA 1
ATOM 681 C C . CYS B 1 43 ? 0.698 7.649 -6.505 1.00 35.97 64 CYS B C 1
ATOM 682 O O . CYS B 1 43 ? 1.206 8.776 -6.567 1.00 35.90 64 CYS B O 1
ATOM 685 N N . ILE B 1 44 ? 1.425 6.537 -6.623 1.00 33.90 65 ILE B N 1
ATOM 686 C CA . ILE B 1 44 ? 2.879 6.627 -6.733 1.00 28.40 65 ILE B CA 1
ATOM 687 C C . ILE B 1 44 ? 3.283 7.209 -8.082 1.00 31.16 65 ILE B C 1
ATOM 688 O O . ILE B 1 44 ? 4.275 7.938 -8.178 1.00 33.48 65 ILE B O 1
ATOM 693 N N . GLY B 1 45 ? 2.525 6.907 -9.143 1.00 32.78 66 GLY B N 1
ATOM 694 C CA . GLY B 1 45 ? 2.847 7.469 -10.448 1.00 32.03 66 GLY B CA 1
ATOM 695 C C . GLY B 1 45 ? 2.710 8.978 -10.464 1.00 33.66 66 GLY B C 1
ATOM 696 O O . GLY B 1 45 ? 3.545 9.687 -11.035 1.00 32.29 66 GLY B O 1
ATOM 697 N N . SER B 1 46 ? 1.657 9.495 -9.833 1.00 28.84 67 SER B N 1
ATOM 698 C CA . SER B 1 46 ? 1.519 10.945 -9.736 1.00 30.96 67 SER B CA 1
ATOM 699 C C . SER B 1 46 ? 2.622 11.550 -8.883 1.00 32.87 67 SER B C 1
ATOM 700 O O . SER B 1 46 ? 3.082 12.666 -9.159 1.00 34.31 67 SER B O 1
ATOM 703 N N . ALA B 1 47 ? 3.079 10.820 -7.863 1.00 31.37 68 ALA B N 1
ATOM 704 C CA . ALA B 1 47 ? 4.150 11.334 -7.013 1.00 38.99 68 ALA B CA 1
ATOM 705 C C . ALA B 1 47 ? 5.472 11.391 -7.773 1.00 37.87 68 ALA B C 1
ATOM 706 O O . ALA B 1 47 ? 6.219 12.375 -7.672 1.00 37.56 68 ALA B O 1
ATOM 708 N N . PHE B 1 48 ? 5.794 10.323 -8.507 1.00 32.51 69 PHE B N 1
ATOM 709 C CA . PHE B 1 48 ? 6.960 10.346 -9.384 1.00 35.31 69 PHE B CA 1
ATOM 710 C C . PHE B 1 48 ? 6.870 11.490 -10.397 1.00 37.63 69 PHE B C 1
ATOM 711 O O . PHE B 1 48 ? 7.855 12.199 -10.629 1.00 37.92 69 PHE B O 1
ATOM 719 N N . ASN B 1 49 ? 5.690 11.700 -10.993 1.00 34.39 70 ASN B N 1
ATOM 720 C CA . ASN B 1 49 ? 5.540 12.751 -11.997 1.00 36.04 70 ASN B CA 1
ATOM 721 C C . ASN B 1 49 ? 5.808 14.131 -11.411 1.00 39.69 70 ASN B C 1
ATOM 722 O O . ASN B 1 49 ? 6.378 15.000 -12.081 1.00 39.80 70 ASN B O 1
ATOM 727 N N . ALA B 1 50 ? 5.379 14.365 -10.171 1.00 35.90 71 ALA B N 1
ATOM 728 C CA . ALA B 1 50 ? 5.590 15.680 -9.573 1.00 37.92 71 ALA B CA 1
ATOM 729 C C . ALA B 1 50 ? 7.067 15.957 -9.369 1.00 41.61 71 ALA B C 1
ATOM 730 O O . ALA B 1 50 ? 7.509 17.103 -9.510 1.00 47.46 71 ALA B O 1
ATOM 732 N N . LYS B 1 51 ? 7.846 14.917 -9.073 1.00 43.87 72 LYS B N 1
ATOM 733 C CA . LYS B 1 51 ? 9.262 15.084 -8.772 1.00 51.99 72 LYS B CA 1
ATOM 734 C C . LYS B 1 51 ? 10.163 14.835 -9.969 1.00 48.31 72 LYS B C 1
ATOM 735 O O . LYS B 1 51 ? 11.268 15.386 -10.023 1.00 48.09 72 LYS B O 1
ATOM 741 N N . GLY B 1 52 ? 9.712 14.034 -10.930 1.00 44.56 73 GLY B N 1
ATOM 742 C CA . GLY B 1 52 ? 10.521 13.667 -12.072 1.00 45.06 73 GLY B CA 1
ATOM 743 C C . GLY B 1 52 ? 11.529 12.571 -11.819 1.00 44.46 73 GLY B C 1
ATOM 744 O O . GLY B 1 52 ? 12.345 12.286 -12.707 1.00 46.30 73 GLY B O 1
ATOM 745 N N . VAL B 1 53 ? 11.527 11.967 -10.631 1.00 38.25 74 VAL B N 1
ATOM 746 C CA . VAL B 1 53 ? 12.403 10.843 -10.320 1.00 37.72 74 VAL B CA 1
ATOM 747 C C . VAL B 1 53 ? 11.600 9.816 -9.539 1.00 35.25 74 VAL B C 1
ATOM 748 O O . VAL B 1 53 ? 10.574 10.125 -8.927 1.00 39.66 74 VAL B O 1
ATOM 752 N N . MET B 1 54 ? 12.086 8.576 -9.564 1.00 34.50 75 MET B N 1
ATOM 753 C CA . MET B 1 54 ? 11.404 7.464 -8.904 1.00 36.23 75 MET B CA 1
ATOM 754 C C . MET B 1 54 ? 11.831 7.360 -7.439 1.00 35.64 75 MET B C 1
ATOM 755 O O . MET B 1 54 ? 12.430 6.380 -7.005 1.00 36.10 75 MET B O 1
ATOM 760 N N . GLN B 1 55 ? 11.510 8.397 -6.666 1.00 34.23 76 GLN B N 1
ATOM 761 C CA . GLN B 1 55 ? 11.845 8.428 -5.247 1.00 36.62 76 GLN B C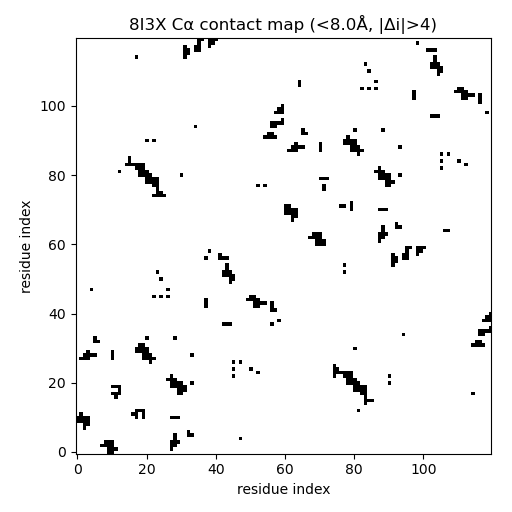A 1
ATOM 762 C C . GLN B 1 55 ? 10.711 7.838 -4.421 1.00 43.38 76 GLN B C 1
ATOM 763 O O . GLN B 1 55 ? 9.556 8.257 -4.553 1.00 42.67 76 GLN B O 1
ATOM 769 N N . CYS B 1 56 ? 11.038 6.897 -3.553 1.00 42.01 77 CYS B N 1
ATOM 770 C CA . CYS B 1 56 ? 10.019 6.356 -2.660 1.00 40.77 77 CYS B CA 1
ATOM 771 C C . CYS B 1 56 ? 9.658 7.392 -1.601 1.00 44.19 77 CYS B C 1
ATOM 772 O O . CYS B 1 56 ? 10.542 7.873 -0.883 1.00 47.85 77 CYS B O 1
ATOM 775 N N . PRO B 1 57 ? 8.380 7.753 -1.454 1.00 54.35 78 PRO B N 1
ATOM 776 C CA . PRO B 1 57 ? 8.012 8.730 -0.420 1.00 50.73 78 PRO B CA 1
ATOM 777 C C . PRO B 1 57 ? 8.187 8.220 0.999 1.00 52.46 78 PRO B C 1
ATOM 778 O O . PRO B 1 57 ? 8.092 9.022 1.937 1.00 60.80 78 PRO B O 1
ATOM 782 N N . ASN B 1 58 ? 8.432 6.928 1.197 1.00 56.30 79 ASN B N 1
ATOM 783 C CA . ASN B 1 58 ? 8.551 6.383 2.545 1.00 60.91 79 ASN B CA 1
ATOM 784 C C . ASN B 1 58 ? 10.002 6.394 3.022 1.00 67.25 79 ASN B C 1
ATOM 785 O O . ASN B 1 58 ? 10.322 6.998 4.051 1.00 78.37 79 ASN B O 1
ATOM 790 N N . CYS B 1 59 ? 10.883 5.734 2.276 1.00 62.57 80 CYS B N 1
ATOM 791 C CA . CYS B 1 59 ? 12.288 5.587 2.632 1.00 64.25 80 CYS B CA 1
ATOM 792 C C . CYS B 1 59 ? 13.198 6.520 1.8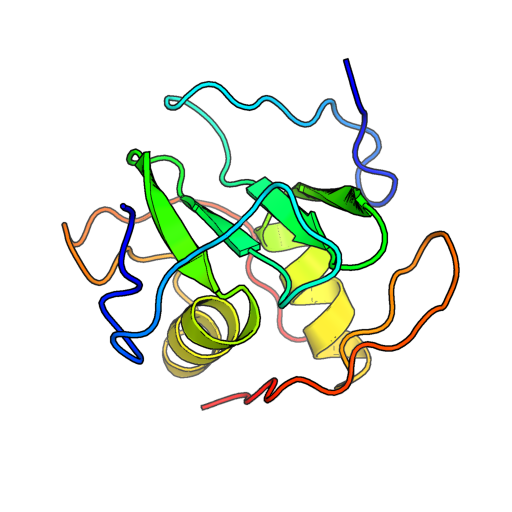47 1.00 59.18 80 CYS B C 1
ATOM 793 O O . CYS B 1 59 ? 14.415 6.480 2.040 1.00 63.65 80 CYS B O 1
ATOM 796 N N . ARG B 1 60 ? 12.640 7.330 0.952 1.00 55.96 81 ARG B N 1
ATOM 797 C CA . ARG B 1 60 ? 13.349 8.349 0.182 1.00 51.80 81 ARG B CA 1
ATOM 798 C C . ARG B 1 60 ? 14.427 7.775 -0.726 1.00 51.72 81 ARG B C 1
ATOM 799 O O . ARG B 1 60 ? 15.174 8.542 -1.348 1.00 50.67 81 ARG B O 1
ATOM 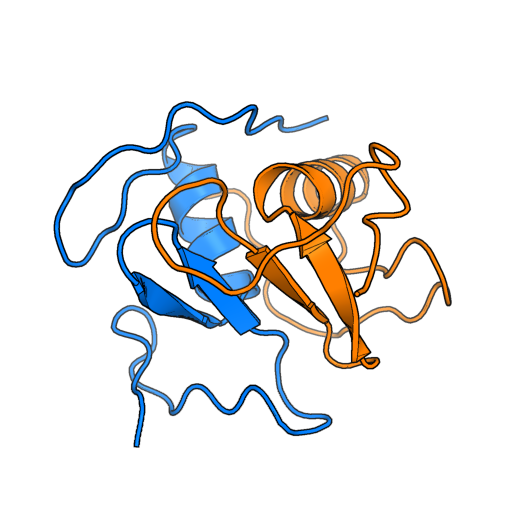807 N N . LYS B 1 61 ? 14.514 6.450 -0.840 1.00 46.16 82 LYS B N 1
ATOM 808 C CA . LYS B 1 61 ? 15.399 5.827 -1.815 1.00 44.23 82 LYS B CA 1
ATOM 809 C C . LYS B 1 61 ? 14.949 6.166 -3.229 1.00 47.37 82 LYS B C 1
ATOM 810 O O . LYS B 1 61 ? 13.752 6.219 -3.523 1.00 49.50 82 LYS B O 1
ATOM 816 N N . ILE B 1 62 ? 15.913 6.409 -4.110 1.00 49.71 83 ILE B N 1
ATOM 817 C CA . ILE B 1 62 ? 15.626 6.768 -5.493 1.00 49.37 83 ILE B CA 1
ATOM 818 C C . ILE B 1 62 ? 16.103 5.642 -6.395 1.00 50.72 83 ILE B C 1
ATOM 819 O O . ILE B 1 62 ? 17.302 5.341 -6.447 1.00 57.85 83 ILE B O 1
ATOM 824 N N . GLU B 1 63 ? 15.163 5.035 -7.114 1.00 44.63 84 GLU B N 1
ATOM 825 C CA . GLU B 1 63 ? 15.468 3.975 -8.061 1.00 44.70 84 GLU B CA 1
ATOM 826 C C . GLU B 1 63 ? 15.880 4.567 -9.400 1.00 45.60 84 GLU B C 1
ATOM 827 O O . GLU B 1 63 ? 15.198 5.445 -9.936 1.00 43.70 84 GLU B O 1
ATOM 833 N N . LYS B 1 64 ? 16.980 4.063 -9.954 1.00 46.24 85 LYS B N 1
ATOM 834 C CA . LYS B 1 64 ? 17.544 4.594 -11.196 1.00 46.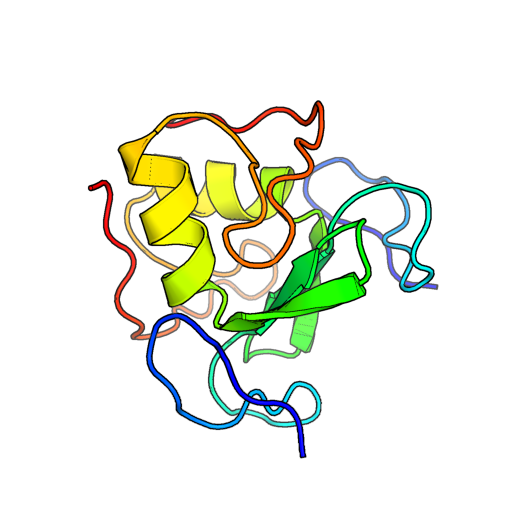80 85 LYS B CA 1
ATOM 835 C C . LYS B 1 64 ? 16.916 3.917 -12.417 1.00 42.29 85 LYS B C 1
ATOM 836 O O . LYS B 1 64 ? 17.583 3.288 -13.234 1.00 48.49 85 LYS B O 1
ATOM 842 N N . GLY B 1 65 ? 15.603 4.063 -12.528 1.00 36.13 86 GLY B N 1
ATOM 843 C CA . GLY B 1 65 ? 14.852 3.553 -13.654 1.00 38.23 86 GLY B CA 1
ATOM 844 C C . GLY B 1 65 ? 14.798 4.556 -14.784 1.00 40.19 86 GLY B C 1
ATOM 845 O O . GLY B 1 65 ? 15.590 5.498 -14.853 1.00 40.87 86 GLY B O 1
ATOM 846 N N . ASN B 1 66 ? 13.848 4.348 -15.687 1.00 35.73 87 ASN B N 1
ATOM 847 C CA . ASN B 1 66 ? 13.679 5.189 -16.865 1.00 31.80 87 ASN B CA 1
ATOM 848 C C . ASN B 1 66 ? 12.258 5.753 -16.848 1.00 36.28 87 ASN B C 1
ATOM 849 O O . ASN B 1 66 ? 11.390 5.323 -17.613 1.00 35.56 87 ASN B O 1
ATOM 854 N N . TRP B 1 67 ? 12.028 6.723 -15.964 1.00 38.33 88 TRP B N 1
ATOM 855 C CA . TRP B 1 67 ? 10.706 7.324 -15.807 1.00 31.74 88 TRP B CA 1
ATOM 856 C C . TRP B 1 67 ? 10.560 8.440 -16.833 1.00 36.27 88 TRP B C 1
ATOM 857 O O . TRP B 1 67 ? 11.193 9.498 -16.715 1.00 32.42 88 TRP B O 1
ATOM 868 N N . LEU B 1 68 ? 9.740 8.201 -17.847 1.00 37.17 89 LEU B N 1
ATOM 869 C CA . LEU B 1 68 ? 9.581 9.126 -18.955 1.00 34.99 89 LEU B CA 1
ATOM 870 C C . LEU B 1 68 ? 8.188 9.732 -18.917 1.00 30.53 89 LEU B C 1
ATOM 871 O O . LEU B 1 68 ? 7.247 9.134 -18.391 1.00 30.65 89 LEU B O 1
ATOM 876 N N . TYR B 1 69 ? 8.068 10.937 -19.468 1.00 30.88 90 TYR B N 1
ATOM 877 C CA . TYR B 1 69 ? 6.760 11.570 -19.544 1.00 31.55 90 TYR B CA 1
ATOM 878 C C . TYR B 1 69 ? 6.046 11.302 -20.866 1.00 37.14 90 TYR B C 1
ATOM 879 O O . TYR B 1 69 ? 4.844 11.552 -20.961 1.00 36.34 90 TYR B O 1
ATOM 888 N N . ALA B 1 70 ? 6.736 10.775 -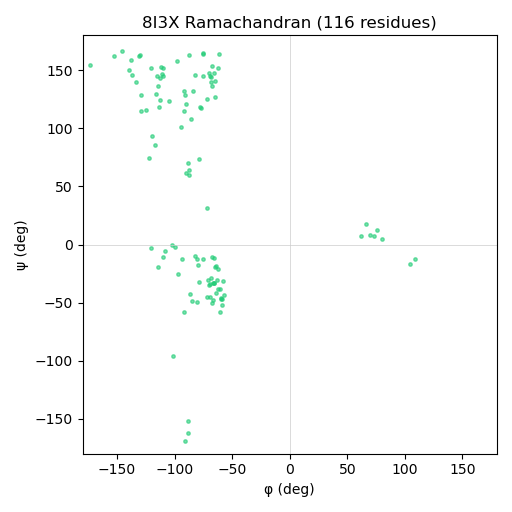21.872 1.00 45.95 91 ALA B N 1
ATOM 889 C CA . ALA B 1 70 ? 6.111 10.529 -23.167 1.00 48.67 91 ALA B CA 1
ATOM 890 C C . ALA B 1 70 ? 6.860 9.460 -23.937 1.00 48.81 91 ALA B C 1
ATOM 891 O O . ALA B 1 70 ? 7.402 8.530 -23.342 1.00 65.28 91 ALA B O 1
#

Secondary structure (DSSP, 8-state):
--B-TTT-SB---SSSSS-EEE-TTS-EEEHHHHHHHHHHHTSEE-TTT--EE-------/-EE-TTT-PEE--SSSS--EEE-TTS-EEEHHHHHHHHHHHTSEE-TTT--EE-------

Radius of gyration: 12.69 Å; Cα contacts (8 Å, |Δi|>4): 241; chains: 2; bounding box: 28×34×28 Å

B-factor: mean 45.24, std 15.03, range [24.13, 107.79]

Organism: Oryza sativa subsp. indica (NCBI:txid39946)

Sequence (120 aa):
DVSCSICLDAVVAAGGERSTARLQCGHEFHLDCIGSAFNAKGVMQCPNCRKIEKGNWLYADVSCSICLDAVVAAGGERSTARLQCGHEFHLDCIGSAFNAKGVMQCPNCRKIEKGNWLYA

Nearest PDB structures (foldseek):
  8i3x-assembly1_B  TM=1.017E+00  e=6.808E-12  Oryza sativa
  8i3x-assembly1_A  TM=9.949E-01  e=9.238E-11  Oryza sativa
  2ect-assembly1_A  TM=8.023E-01  e=4.522E-03  Mus musculus
  2ep4-assembly1_A  TM=7.415E-01  e=3.544E-02  Homo sapiens
  2h59-assembly1_B  TM=5.924E-01  e=2.421E-01  Thermotoga maritima

Foldseek 3Di:
DAAAPQPGDDDDPPDPDADKDADPVGHIHGCVRQLVVCVVPVWNADPVPRDTDPDHNDDD/DAAAPQVRHDDDPDDDDFDKDADPVGHIHTPVRQLVVCVVVVFNADPPPRDTDPDDNDPD

InterPro domains:
  IPR001841 Zinc finger, RING-type [PF13639] (34-81)
  IPR001841 Zinc finger, RING-type [PS50089] (35-81)
  IPR001841 Zinc finger, RING-type [SM00184] (35-80)
  IPR013083 Zinc finger, RING/FYVE/PHD-type [G3DSA:3.30.40.10] (19-86)
  IPR044274 E3 ubiquitin-protein ligase RFI2 [PTHR46798] (21-376)

Solvent-accessible surface area: 6387 Å² total; per-residue (Å²): 177,62,62,0,54,74,48,136,83,46,12,57,40,98,21,70,97,84,2,7,3,72,5,52,38,27,68,50,0,3,0,11,16,0,0,12,36,3,5,50,158,32,60,6,71,1,56,49,46,157,134,97,19,203,32,106,19,102,97,106,159,70,66,0,50,66,46,128,78,46,11,68,81,64,23,73,65,78,2,18,3,66,6,67,43,31,62,62,0,5,0,11,17,0,0,14,28,1,5,63,127,32,66,7,32,2,55,66,49,175,138,86,22,193,38,92,24,82,93,99